Protein AF-A0A939F0F2-F1 (afdb_monomer_lite)

Sequence (79 aa):
MENHVTGHCVLGELRHALSAVLFGNPLLLPQEQLLANHRIHECEDAGQLTRWLTNIPTALAGRQLASSPITILQVGHVV

Structure (mmCIF, N/CA/C/O backbone):
data_AF-A0A939F0F2-F1
#
_entry.id   AF-A0A939F0F2-F1
#
loop_
_atom_site.group_PDB
_atom_site.id
_atom_site.type_symbol
_atom_site.label_atom_id
_atom_si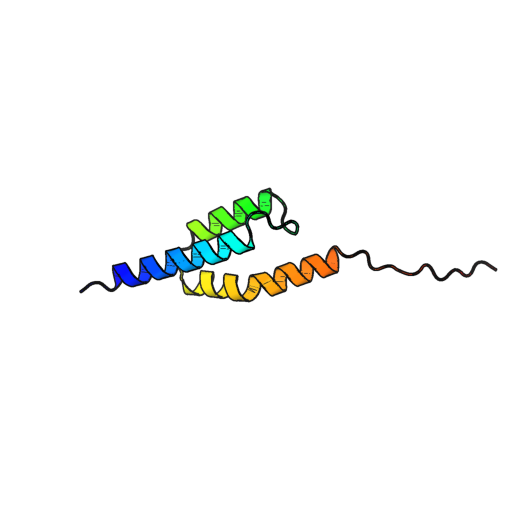te.label_alt_id
_atom_site.label_comp_id
_atom_site.label_asym_id
_atom_site.label_entity_id
_atom_site.label_seq_id
_atom_site.pdbx_PDB_ins_code
_atom_site.Cartn_x
_atom_site.Cartn_y
_atom_site.Cartn_z
_atom_site.occupancy
_atom_site.B_iso_or_equiv
_atom_site.auth_seq_id
_atom_site.auth_comp_id
_atom_site.auth_asym_id
_atom_site.auth_atom_id
_atom_site.pdbx_PDB_model_num
ATOM 1 N N . MET A 1 1 ? 17.734 -1.625 -27.312 1.00 40.28 1 MET A N 1
ATOM 2 C CA . MET A 1 1 ? 16.383 -2.198 -27.441 1.00 40.28 1 MET A CA 1
ATOM 3 C C . MET A 1 1 ? 15.809 -2.289 -26.031 1.00 40.28 1 MET A C 1
ATOM 5 O O . MET A 1 1 ? 16.317 -3.055 -25.233 1.00 40.28 1 MET A O 1
ATOM 9 N N . GLU A 1 2 ? 14.891 -1.374 -25.708 1.00 46.25 2 GLU A N 1
ATOM 10 C CA . GLU A 1 2 ? 13.757 -1.577 -24.786 1.00 46.25 2 GLU A CA 1
ATOM 11 C C . GLU A 1 2 ? 14.013 -1.976 -23.314 1.00 46.25 2 GLU A C 1
ATOM 13 O O . GLU A 1 2 ? 13.474 -2.962 -22.831 1.00 46.25 2 GLU A O 1
ATOM 18 N N . ASN A 1 3 ? 14.693 -1.128 -22.531 1.00 51.66 3 ASN A N 1
ATOM 19 C CA . ASN A 1 3 ? 14.595 -1.193 -21.056 1.00 51.66 3 ASN A CA 1
ATOM 20 C C . ASN A 1 3 ? 13.302 -0.544 -20.507 1.00 51.66 3 ASN A C 1
ATOM 22 O O . ASN A 1 3 ? 12.999 -0.652 -19.321 1.00 51.66 3 ASN A O 1
ATOM 26 N N . HIS A 1 4 ? 12.537 0.146 -21.361 1.00 51.97 4 HIS A N 1
ATOM 27 C CA . HIS A 1 4 ? 11.328 0.872 -20.961 1.00 51.97 4 HIS A CA 1
ATOM 28 C C . HIS A 1 4 ? 10.142 -0.052 -20.649 1.00 51.97 4 HIS A C 1
ATOM 30 O O . HIS A 1 4 ? 9.353 0.256 -19.759 1.00 51.97 4 HIS A O 1
ATOM 36 N N . VAL A 1 5 ? 10.025 -1.197 -21.331 1.00 55.16 5 VAL A N 1
ATOM 37 C CA . VAL A 1 5 ? 8.891 -2.122 -21.147 1.00 55.16 5 VAL A CA 1
ATOM 38 C C . VAL A 1 5 ? 9.005 -2.866 -19.812 1.00 55.16 5 VAL A C 1
ATOM 40 O O . VAL A 1 5 ? 8.022 -2.991 -19.082 1.00 55.16 5 VAL A O 1
ATOM 43 N N . THR A 1 6 ? 10.218 -3.278 -19.434 1.00 59.56 6 THR A N 1
ATOM 44 C CA . THR A 1 6 ? 10.476 -4.013 -18.187 1.00 59.56 6 THR A CA 1
ATOM 45 C C . THR A 1 6 ? 10.282 -3.138 -16.947 1.00 59.56 6 THR A C 1
ATOM 47 O O . THR A 1 6 ? 9.697 -3.587 -15.967 1.00 59.56 6 THR A O 1
ATOM 50 N N . GLY A 1 7 ? 10.708 -1.869 -16.991 1.00 61.56 7 GLY A N 1
ATOM 51 C CA . GLY A 1 7 ? 10.531 -0.933 -15.872 1.00 61.56 7 GLY A CA 1
ATOM 52 C C . GLY A 1 7 ? 9.063 -0.591 -15.594 1.00 61.56 7 GLY A C 1
ATOM 53 O O . GLY A 1 7 ? 8.642 -0.566 -14.439 1.00 61.56 7 GLY A O 1
ATOM 54 N N . HIS A 1 8 ? 8.259 -0.397 -16.645 1.00 62.47 8 HIS A N 1
ATOM 55 C CA . HIS A 1 8 ? 6.817 -0.168 -16.508 1.00 62.47 8 HIS A CA 1
ATOM 56 C C . HIS A 1 8 ? 6.070 -1.391 -15.963 1.00 62.47 8 HIS A C 1
ATOM 58 O O . HIS A 1 8 ? 5.162 -1.228 -15.148 1.00 62.47 8 HIS A O 1
ATOM 64 N N . CYS A 1 9 ? 6.471 -2.601 -16.367 1.00 75.00 9 CYS A N 1
ATOM 65 C CA . CYS A 1 9 ? 5.908 -3.843 -15.836 1.00 75.00 9 CYS A CA 1
ATOM 66 C C . CYS A 1 9 ? 6.119 -3.942 -14.316 1.00 75.00 9 CYS A C 1
ATOM 68 O O . CYS A 1 9 ? 5.157 -4.102 -13.568 1.00 75.00 9 CYS A O 1
ATOM 70 N N . VAL A 1 10 ? 7.355 -3.721 -13.854 1.00 86.12 10 VAL A N 1
ATOM 71 C CA . VAL A 1 10 ? 7.713 -3.795 -12.427 1.00 86.12 10 VAL A CA 1
ATOM 72 C C . VAL A 1 10 ? 6.985 -2.733 -11.596 1.00 86.12 10 VAL A C 1
ATOM 74 O O . VAL A 1 10 ? 6.504 -3.023 -10.501 1.00 86.12 10 VAL A O 1
ATOM 77 N N . LEU A 1 11 ? 6.848 -1.503 -12.106 1.00 91.94 11 LEU A N 1
ATOM 78 C CA . LEU A 1 11 ? 6.075 -0.458 -11.425 1.00 91.94 11 LEU A CA 1
ATOM 79 C C . LEU A 1 11 ? 4.597 -0.837 -11.287 1.00 91.94 11 LEU A C 1
ATOM 81 O O . LEU A 1 11 ? 4.012 -0.632 -10.226 1.00 91.94 11 LEU A O 1
ATOM 85 N N . GLY A 1 12 ? 3.994 -1.401 -12.336 1.00 92.81 12 GLY A N 1
ATOM 86 C CA . GLY A 1 12 ? 2.608 -1.868 -12.300 1.00 92.81 12 GLY A CA 1
ATOM 87 C C . GLY A 1 12 ? 2.376 -2.925 -11.219 1.00 92.81 12 GLY A C 1
ATOM 88 O O . GLY A 1 12 ? 1.433 -2.804 -10.435 1.00 92.81 12 GLY A O 1
ATOM 89 N N . GLU A 1 13 ? 3.269 -3.911 -11.124 1.00 94.12 13 GLU A N 1
ATOM 90 C CA . GLU A 1 13 ? 3.197 -4.977 -10.119 1.00 94.12 13 GLU A CA 1
ATOM 91 C C . GLU A 1 13 ? 3.358 -4.443 -8.691 1.00 94.12 13 GLU A C 1
ATOM 93 O O . GLU A 1 13 ? 2.561 -4.776 -7.811 1.00 94.12 13 GLU A O 1
ATOM 98 N N . LEU A 1 14 ? 4.330 -3.556 -8.457 1.00 95.25 14 LEU A N 1
ATOM 99 C CA . LEU A 1 14 ? 4.550 -2.946 -7.142 1.00 95.25 14 LEU A CA 1
ATOM 100 C C . LEU A 1 14 ? 3.356 -2.095 -6.695 1.00 95.25 14 LEU A C 1
ATOM 102 O O . LEU A 1 14 ? 2.942 -2.167 -5.535 1.00 95.25 14 LEU A O 1
ATOM 106 N N . ARG A 1 15 ? 2.769 -1.318 -7.614 1.00 95.62 15 ARG A N 1
ATOM 107 C CA . ARG A 1 15 ? 1.559 -0.531 -7.341 1.00 95.62 15 ARG A CA 1
ATOM 108 C C . ARG A 1 15 ? 0.380 -1.434 -6.998 1.00 95.62 15 ARG A C 1
ATOM 110 O O . ARG A 1 15 ? -0.313 -1.180 -6.016 1.00 95.62 15 ARG A O 1
ATOM 117 N N . HIS A 1 16 ? 0.178 -2.504 -7.766 1.00 94.81 16 HIS A N 1
ATOM 118 C CA . HIS A 1 16 ? -0.881 -3.473 -7.502 1.00 94.81 16 HIS A CA 1
ATOM 119 C C . HIS A 1 16 ? -0.720 -4.131 -6.125 1.00 94.81 16 HIS A C 1
ATOM 121 O O . HIS A 1 16 ? -1.672 -4.154 -5.346 1.00 94.81 16 HIS A O 1
ATOM 127 N N . ALA A 1 17 ? 0.488 -4.601 -5.799 1.00 94.56 17 ALA A N 1
ATOM 128 C CA . ALA A 1 17 ? 0.782 -5.237 -4.519 1.00 94.56 17 ALA A CA 1
ATOM 129 C C . ALA A 1 17 ? 0.512 -4.297 -3.332 1.00 94.56 17 ALA A C 1
ATOM 131 O O . ALA A 1 17 ? -0.127 -4.695 -2.361 1.00 94.56 17 ALA A O 1
ATOM 132 N N . LEU A 1 18 ? 0.937 -3.033 -3.422 1.00 94.44 18 LEU A N 1
ATOM 133 C CA . LEU A 1 18 ? 0.666 -2.033 -2.387 1.00 94.44 18 LEU A CA 1
ATOM 134 C C . LEU A 1 18 ? -0.829 -1.743 -2.231 1.00 94.44 18 LEU A C 1
ATOM 136 O O . LEU A 1 18 ? -1.343 -1.740 -1.111 1.00 94.44 18 LEU A O 1
ATOM 140 N N . SER A 1 19 ? -1.536 -1.535 -3.342 1.00 93.62 19 SER A N 1
ATOM 141 C CA . SER A 1 19 ? -2.978 -1.288 -3.323 1.00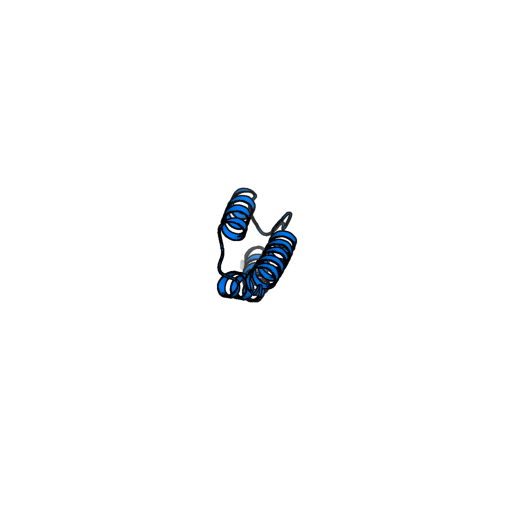 93.62 19 SER A CA 1
ATOM 142 C C . SER A 1 19 ? -3.749 -2.461 -2.715 1.00 93.62 19 SER A C 1
ATOM 144 O O . SER A 1 19 ? -4.666 -2.228 -1.932 1.00 93.62 19 SER A O 1
ATOM 146 N N . ALA A 1 20 ? -3.348 -3.706 -2.988 1.00 92.88 20 ALA A N 1
ATOM 147 C CA . ALA A 1 20 ? -3.978 -4.898 -2.417 1.00 92.88 20 ALA A CA 1
ATOM 148 C C . ALA A 1 20 ? -3.850 -4.984 -0.884 1.00 92.88 20 ALA A C 1
ATOM 150 O O . ALA A 1 20 ? -4.741 -5.513 -0.226 1.00 92.88 20 ALA A O 1
ATOM 151 N N . VAL A 1 21 ? -2.769 -4.453 -0.302 1.00 90.94 21 VAL A N 1
ATOM 152 C CA . VAL A 1 21 ? -2.562 -4.461 1.159 1.00 90.94 21 VAL A CA 1
ATOM 153 C C . VAL A 1 21 ? -3.334 -3.339 1.863 1.00 90.94 21 VAL A C 1
ATOM 155 O O . VAL 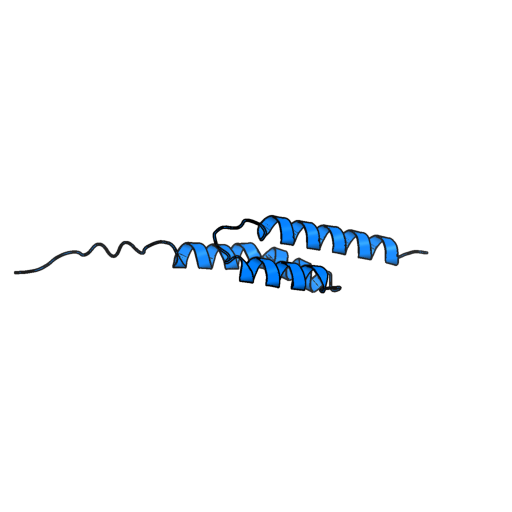A 1 21 ? -3.739 -3.478 3.022 1.00 90.94 21 VAL A O 1
ATOM 158 N N . LEU A 1 22 ? -3.514 -2.207 1.183 1.00 91.06 22 LEU A N 1
ATOM 159 C CA . LEU A 1 22 ? -4.093 -0.996 1.764 1.00 91.06 22 LEU A CA 1
ATOM 160 C C . LEU A 1 22 ? -5.603 -0.893 1.561 1.00 91.06 22 LEU A C 1
ATOM 162 O O . LEU A 1 22 ? -6.309 -0.401 2.442 1.00 91.06 22 LEU A O 1
ATOM 166 N N . PHE A 1 23 ? -6.101 -1.319 0.403 1.00 88.38 23 PHE A N 1
ATOM 167 C CA . PHE A 1 23 ? -7.499 -1.139 0.047 1.00 88.38 23 PHE A CA 1
ATOM 168 C C . PHE A 1 23 ? -8.394 -2.086 0.845 1.00 88.38 23 PHE A C 1
ATOM 170 O O . PHE A 1 23 ? -8.181 -3.295 0.871 1.00 88.38 23 PHE A O 1
ATOM 177 N N . GLY A 1 24 ? -9.400 -1.526 1.518 1.00 86.06 24 GLY A N 1
ATOM 178 C CA . GLY A 1 24 ? -10.283 -2.289 2.400 1.00 86.06 24 GLY A CA 1
ATOM 179 C C . GLY A 1 24 ? -9.638 -2.689 3.729 1.00 86.06 24 GLY A C 1
ATOM 180 O O . GLY A 1 24 ? -10.253 -3.426 4.499 1.00 86.06 24 GLY A O 1
ATOM 181 N N . ASN A 1 25 ? -8.430 -2.203 4.032 1.00 89.44 25 ASN A N 1
ATOM 182 C CA . ASN A 1 25 ? -7.774 -2.497 5.297 1.00 89.44 25 ASN A CA 1
ATOM 183 C C . ASN A 1 25 ? -8.477 -1.748 6.449 1.00 89.44 25 ASN A C 1
ATOM 185 O O . ASN A 1 25 ? -8.493 -0.514 6.446 1.00 89.44 25 ASN A O 1
ATOM 189 N N . PRO A 1 26 ? -9.025 -2.451 7.459 1.00 90.31 26 PRO A N 1
ATOM 190 C CA . PRO A 1 26 ? -9.787 -1.823 8.542 1.00 90.31 26 PRO A CA 1
ATOM 191 C C . PRO A 1 26 ? -8.929 -0.955 9.477 1.00 90.31 26 PRO A C 1
ATOM 193 O O . PRO A 1 26 ? -9.469 -0.204 10.281 1.00 90.31 26 PRO A O 1
ATOM 196 N N . LEU A 1 27 ? -7.600 -1.044 9.382 1.00 90.38 27 LEU A N 1
ATOM 197 C CA . LEU A 1 27 ? -6.652 -0.264 10.187 1.00 90.38 27 LEU A CA 1
ATOM 198 C C . LEU A 1 27 ? -6.374 1.130 9.609 1.00 90.38 27 LEU A C 1
ATOM 200 O O . LEU A 1 27 ? -5.608 1.907 10.190 1.00 90.38 27 LEU A O 1
ATOM 204 N N . LEU A 1 28 ? -6.944 1.421 8.440 1.00 90.19 28 LEU A N 1
ATOM 205 C CA . LEU A 1 28 ? -6.775 2.673 7.723 1.00 90.19 28 LEU A CA 1
ATOM 206 C C . LEU A 1 28 ? -8.121 3.358 7.559 1.00 90.19 28 LEU A C 1
ATOM 208 O O . LEU A 1 28 ? -9.093 2.755 7.098 1.00 90.19 28 LEU A O 1
ATOM 212 N N . LEU A 1 29 ? -8.154 4.652 7.855 1.00 91.75 29 LEU A N 1
ATOM 213 C CA . LEU A 1 29 ? -9.322 5.471 7.577 1.00 91.75 29 LEU A CA 1
ATOM 214 C C . LEU A 1 29 ? -9.543 5.582 6.058 1.00 91.75 29 LEU A C 1
ATOM 216 O O . LEU A 1 29 ? -8.573 5.576 5.294 1.00 91.75 29 LEU A O 1
ATOM 220 N N . PRO A 1 30 ? -10.790 5.774 5.592 1.00 91.38 30 PRO A N 1
ATOM 221 C CA . PRO A 1 30 ? -11.078 5.923 4.164 1.00 91.38 30 PRO A CA 1
ATOM 222 C C . PRO A 1 30 ? -10.236 7.012 3.481 1.00 91.38 30 PRO A C 1
ATOM 224 O O . PRO A 1 30 ? -9.750 6.825 2.368 1.00 91.38 30 PRO A O 1
ATOM 227 N N . GLN A 1 31 ? -9.995 8.133 4.170 1.00 93.81 31 GLN A N 1
ATOM 228 C CA . GLN A 1 31 ? -9.149 9.212 3.658 1.00 93.81 31 GLN A CA 1
ATOM 229 C C . GLN A 1 31 ? -7.676 8.794 3.527 1.00 93.81 31 GLN A C 1
ATOM 231 O O . GLN A 1 31 ? -7.022 9.157 2.551 1.00 93.81 31 GLN A O 1
ATOM 236 N N . GLU A 1 32 ? -7.153 8.010 4.473 1.00 92.31 32 GLU A N 1
ATOM 237 C CA . GLU A 1 32 ? -5.784 7.486 4.408 1.00 92.31 32 GLU A CA 1
ATOM 238 C C . GLU A 1 32 ? -5.624 6.514 3.236 1.00 92.31 32 GLU A C 1
ATOM 240 O O . GLU A 1 32 ? -4.620 6.574 2.529 1.00 92.31 32 GLU A O 1
ATOM 245 N N . GLN A 1 33 ? -6.632 5.674 2.982 1.00 93.38 33 GLN A N 1
ATOM 246 C CA . GLN A 1 33 ? -6.636 4.756 1.840 1.00 93.38 33 GLN A CA 1
ATOM 247 C C . GLN A 1 33 ? -6.628 5.513 0.503 1.00 93.38 33 GLN A C 1
ATOM 249 O O . GLN A 1 33 ? -5.862 5.160 -0.392 1.00 93.38 33 GLN A O 1
ATOM 254 N N . LEU A 1 34 ? -7.420 6.585 0.372 1.00 93.19 34 LEU A N 1
ATOM 255 C CA . LEU A 1 34 ? -7.435 7.426 -0.832 1.00 93.19 34 LEU A CA 1
ATOM 256 C C . LEU A 1 34 ? -6.098 8.140 -1.059 1.00 93.19 34 LEU A C 1
ATOM 258 O O . LEU A 1 34 ? -5.578 8.134 -2.174 1.00 93.19 34 LEU A O 1
ATOM 262 N N . LEU A 1 35 ? -5.518 8.723 -0.005 1.00 94.62 35 LEU A N 1
ATOM 263 C CA . LEU A 1 35 ? -4.216 9.388 -0.086 1.00 94.62 35 LEU A CA 1
ATOM 264 C C . LEU A 1 35 ? -3.099 8.407 -0.442 1.00 94.62 35 LEU A C 1
ATOM 266 O O . LEU A 1 35 ? -2.226 8.734 -1.244 1.00 94.62 35 LEU A O 1
ATOM 270 N N . ALA A 1 36 ? -3.119 7.209 0.139 1.00 93.44 36 ALA A N 1
ATOM 271 C CA . ALA A 1 36 ? -2.132 6.189 -0.172 1.00 93.44 36 ALA A CA 1
ATOM 272 C C . ALA A 1 36 ? -2.272 5.700 -1.620 1.00 93.44 36 ALA A C 1
ATOM 274 O O . ALA A 1 36 ? -1.268 5.609 -2.319 1.00 93.44 36 ALA A O 1
ATOM 275 N N . ASN A 1 37 ? -3.502 5.482 -2.097 1.00 92.88 37 ASN A N 1
ATOM 276 C CA . ASN A 1 37 ? -3.778 5.133 -3.490 1.00 92.88 37 ASN A CA 1
ATOM 277 C C . ASN A 1 37 ? -3.226 6.203 -4.450 1.00 92.88 37 ASN A C 1
ATOM 279 O O . ASN A 1 37 ? -2.416 5.891 -5.321 1.00 92.88 37 ASN A O 1
ATOM 283 N N . HIS A 1 38 ? -3.559 7.477 -4.224 1.00 94.62 38 HIS A N 1
ATOM 284 C CA . HIS A 1 38 ? -3.035 8.585 -5.026 1.00 94.62 38 HIS A CA 1
ATOM 285 C C . HIS A 1 38 ? -1.498 8.577 -5.084 1.00 94.62 38 HIS A C 1
ATOM 287 O O . HIS A 1 38 ? -0.923 8.542 -6.170 1.00 94.62 38 HIS A O 1
ATOM 293 N N . ARG A 1 39 ? -0.832 8.476 -3.927 1.00 94.19 39 ARG A N 1
ATOM 294 C CA . ARG A 1 39 ? 0.636 8.444 -3.835 1.00 94.19 39 ARG A CA 1
ATOM 295 C C . ARG A 1 39 ? 1.275 7.249 -4.544 1.00 94.19 39 ARG A C 1
ATOM 297 O O . ARG A 1 39 ? 2.346 7.392 -5.121 1.00 94.19 39 ARG A O 1
ATOM 304 N N . ILE A 1 40 ? 0.652 6.072 -4.497 1.00 94.50 40 ILE A N 1
ATOM 305 C CA . ILE A 1 40 ? 1.140 4.866 -5.186 1.00 94.50 40 ILE A CA 1
ATOM 306 C C . ILE A 1 40 ? 1.123 5.070 -6.701 1.00 94.50 40 ILE A C 1
ATOM 308 O O . ILE A 1 40 ? 2.081 4.709 -7.388 1.00 94.50 40 ILE A O 1
ATOM 312 N N . HIS A 1 41 ? 0.045 5.659 -7.215 1.00 93.31 41 HIS A N 1
ATOM 313 C CA . HIS A 1 41 ? -0.125 5.876 -8.646 1.00 93.31 41 HIS A CA 1
ATOM 314 C C . HIS A 1 41 ? 0.716 7.039 -9.185 1.00 93.31 41 HIS A C 1
ATOM 316 O O . HIS A 1 41 ? 1.163 6.961 -10.327 1.00 93.31 41 HIS A O 1
ATOM 322 N N . GLU A 1 42 ? 0.994 8.060 -8.373 1.00 94.75 42 GLU A N 1
ATOM 323 C CA . GLU A 1 42 ? 1.920 9.144 -8.729 1.00 94.75 42 GLU A CA 1
ATOM 324 C C . GLU A 1 42 ? 3.400 8.752 -8.616 1.00 94.75 42 GLU A C 1
ATOM 326 O O . GLU A 1 42 ? 4.251 9.361 -9.258 1.00 94.75 42 GLU A O 1
ATOM 331 N N . CYS A 1 43 ? 3.744 7.747 -7.806 1.00 93.00 43 CYS A N 1
ATOM 332 C CA . CYS A 1 43 ? 5.136 7.362 -7.601 1.00 93.00 43 CYS A CA 1
ATOM 333 C C . CYS A 1 43 ? 5.691 6.596 -8.812 1.00 93.00 43 CYS A C 1
ATOM 335 O O . CYS A 1 43 ? 5.230 5.500 -9.143 1.00 93.00 43 CYS A O 1
ATOM 337 N N . GLU A 1 44 ? 6.713 7.160 -9.455 1.00 93.38 44 GLU A N 1
ATOM 338 C CA . GLU A 1 44 ? 7.427 6.565 -10.598 1.00 93.38 44 GLU A CA 1
ATOM 339 C C . GLU A 1 44 ? 8.717 5.828 -10.191 1.00 93.38 44 GLU A C 1
ATOM 341 O O . GLU A 1 44 ? 9.382 5.224 -11.030 1.00 93.38 44 GLU A O 1
ATOM 346 N N . ASP A 1 45 ? 9.073 5.845 -8.903 1.00 92.94 45 ASP A N 1
ATOM 347 C CA . ASP A 1 45 ? 10.293 5.222 -8.392 1.00 92.94 45 ASP A CA 1
ATOM 348 C C . ASP A 1 45 ? 10.020 3.835 -7.792 1.00 92.94 45 ASP A C 1
ATOM 350 O O . ASP A 1 45 ? 9.444 3.687 -6.709 1.00 92.94 45 ASP A O 1
ATOM 354 N N . ALA A 1 46 ? 10.493 2.795 -8.480 1.00 92.19 46 ALA A N 1
ATOM 355 C CA . ALA A 1 46 ? 10.329 1.408 -8.047 1.00 92.19 46 ALA A CA 1
ATOM 356 C C . ALA A 1 46 ? 11.020 1.129 -6.699 1.00 92.19 46 ALA A C 1
ATOM 358 O O . ALA A 1 46 ? 10.542 0.303 -5.917 1.00 92.19 46 ALA A O 1
ATOM 359 N N . GLY A 1 47 ? 12.116 1.835 -6.391 1.00 93.31 47 GLY A N 1
ATOM 360 C CA . GLY A 1 47 ? 12.821 1.714 -5.115 1.00 93.31 47 GLY A CA 1
ATOM 361 C C . GLY A 1 47 ? 11.966 2.170 -3.932 1.00 93.31 47 GLY A C 1
ATOM 362 O O . GLY A 1 47 ? 11.873 1.467 -2.923 1.00 93.31 47 GLY A O 1
ATOM 363 N N . GLN A 1 48 ? 11.296 3.315 -4.060 1.00 94.44 48 GLN A N 1
ATOM 364 C CA . GLN A 1 48 ? 10.355 3.832 -3.069 1.00 94.44 48 GLN A CA 1
ATOM 365 C C . GLN A 1 48 ? 9.143 2.921 -2.897 1.00 94.44 48 GLN A C 1
ATOM 367 O O . GLN A 1 48 ? 8.820 2.583 -1.758 1.00 94.44 48 GLN A O 1
ATOM 372 N N . LEU A 1 49 ? 8.526 2.453 -3.988 1.00 94.81 49 LEU A N 1
ATOM 373 C CA . LEU A 1 49 ? 7.408 1.506 -3.899 1.00 94.81 49 LEU A CA 1
ATOM 374 C C . LEU A 1 49 ? 7.826 0.196 -3.211 1.00 94.81 49 LEU A C 1
ATOM 376 O O . LEU A 1 49 ? 7.120 -0.295 -2.332 1.00 94.81 49 LEU A O 1
ATOM 380 N N . THR A 1 50 ? 9.012 -0.330 -3.529 1.00 95.25 50 THR A N 1
ATOM 381 C CA . THR A 1 50 ? 9.562 -1.523 -2.862 1.00 95.25 50 THR A CA 1
ATOM 382 C C . THR A 1 50 ? 9.758 -1.280 -1.367 1.00 95.25 50 THR A C 1
ATOM 384 O O . THR A 1 50 ? 9.349 -2.096 -0.544 1.00 95.25 50 THR A O 1
ATOM 387 N N . ARG A 1 51 ? 10.336 -0.134 -0.982 1.00 95.12 51 ARG A N 1
ATOM 388 C CA . ARG A 1 51 ? 10.492 0.223 0.436 1.00 95.12 51 ARG A CA 1
ATOM 389 C C . ARG A 1 51 ? 9.147 0.342 1.137 1.00 95.12 51 ARG A C 1
ATOM 391 O O . ARG A 1 51 ? 9.033 -0.112 2.272 1.00 95.12 51 ARG A O 1
ATOM 398 N N . TRP A 1 52 ? 8.138 0.938 0.510 1.00 94.75 52 TRP A N 1
ATOM 399 C CA . TRP A 1 52 ? 6.798 0.987 1.093 1.00 94.75 52 TRP A CA 1
ATOM 400 C C . TRP A 1 52 ? 6.234 -0.410 1.303 1.00 94.75 52 TRP A C 1
ATOM 402 O O . TRP A 1 52 ? 5.767 -0.692 2.404 1.00 94.75 52 TRP A O 1
ATOM 412 N N . LEU A 1 53 ? 6.357 -1.297 0.313 1.00 94.19 53 LEU A N 1
ATOM 413 C CA . LEU A 1 53 ? 5.846 -2.663 0.400 1.00 94.19 53 LEU 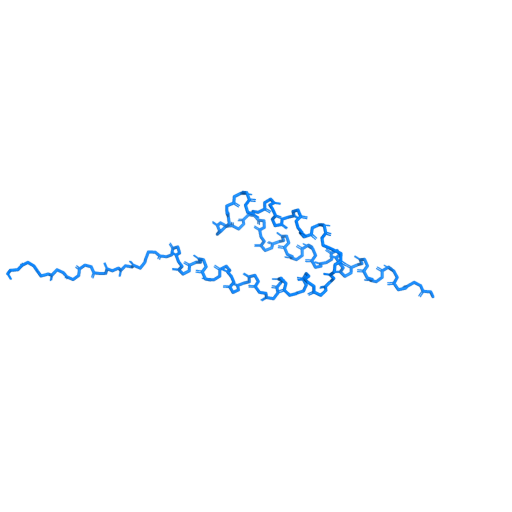A CA 1
ATOM 414 C C . LEU A 1 53 ? 6.485 -3.430 1.569 1.00 94.19 53 LEU A C 1
ATOM 416 O O . LEU A 1 53 ? 5.783 -4.098 2.321 1.00 94.19 53 LEU A O 1
ATOM 420 N N . THR A 1 54 ? 7.791 -3.259 1.785 1.00 94.38 54 THR A N 1
ATOM 421 C CA . THR A 1 54 ? 8.514 -3.889 2.901 1.00 94.38 54 THR A CA 1
ATOM 422 C C . THR A 1 54 ? 8.125 -3.321 4.272 1.00 94.38 54 THR A C 1
ATOM 424 O O . THR A 1 54 ? 8.133 -4.050 5.260 1.00 94.38 54 THR A O 1
ATOM 427 N N . ASN A 1 55 ? 7.792 -2.030 4.367 1.00 93.62 55 ASN A N 1
ATOM 428 C CA . ASN A 1 55 ? 7.549 -1.362 5.654 1.00 93.62 55 ASN A CA 1
ATOM 429 C C . ASN A 1 55 ? 6.071 -1.338 6.084 1.00 93.62 55 ASN A C 1
ATOM 431 O O . ASN A 1 55 ? 5.783 -1.209 7.277 1.00 93.62 55 ASN A O 1
ATOM 435 N N . ILE A 1 56 ? 5.132 -1.465 5.142 1.00 90.94 56 ILE A N 1
ATOM 436 C CA . ILE A 1 56 ? 3.689 -1.408 5.413 1.00 90.94 56 ILE A CA 1
ATOM 437 C C . ILE A 1 56 ? 3.206 -2.437 6.445 1.00 90.94 56 ILE A C 1
ATOM 439 O O . ILE A 1 56 ? 2.429 -2.042 7.316 1.00 90.94 56 ILE A O 1
ATOM 443 N N . PRO A 1 57 ? 3.674 -3.704 6.450 1.00 88.69 57 PRO A N 1
ATOM 444 C CA . PRO A 1 57 ? 3.214 -4.683 7.432 1.00 88.69 57 PRO A CA 1
ATOM 445 C C . PRO A 1 57 ? 3.581 -4.271 8.860 1.00 88.69 57 PRO A C 1
ATOM 447 O O . PRO A 1 57 ? 2.749 -4.344 9.759 1.00 88.69 57 PRO A O 1
ATOM 450 N N . THR A 1 58 ? 4.797 -3.757 9.061 1.00 89.94 58 THR A N 1
ATOM 451 C CA . THR A 1 58 ? 5.266 -3.270 10.366 1.00 89.94 58 THR A CA 1
ATOM 452 C C . THR A 1 58 ? 4.474 -2.047 10.828 1.00 89.94 58 THR A C 1
ATOM 454 O O . THR A 1 58 ? 4.081 -1.966 11.991 1.00 89.94 58 THR A O 1
ATOM 457 N N . ALA A 1 59 ? 4.185 -1.110 9.919 1.00 88.00 59 ALA A N 1
ATOM 458 C CA . ALA A 1 59 ? 3.369 0.062 10.229 1.00 88.00 59 ALA A CA 1
ATOM 459 C C . ALA A 1 59 ? 1.928 -0.321 10.620 1.00 88.00 59 ALA A C 1
ATOM 461 O O . ALA A 1 59 ? 1.378 0.229 11.577 1.00 88.00 59 ALA A O 1
ATOM 462 N N . LEU A 1 60 ? 1.330 -1.290 9.920 1.00 88.69 60 LEU A N 1
ATOM 463 C CA . LEU A 1 60 ? -0.005 -1.806 10.230 1.00 88.69 60 LEU A CA 1
ATOM 464 C C . LEU A 1 60 ? -0.024 -2.588 11.550 1.00 88.69 60 LEU A C 1
ATOM 466 O O . LEU A 1 60 ? -0.918 -2.365 12.364 1.00 88.69 60 LEU A O 1
ATOM 470 N N . ALA A 1 61 ? 0.989 -3.416 11.816 1.00 87.75 61 ALA A N 1
ATOM 471 C CA . ALA A 1 61 ? 1.129 -4.128 13.085 1.00 87.75 61 ALA A CA 1
ATOM 472 C C . ALA A 1 61 ? 1.215 -3.159 14.278 1.00 87.75 61 ALA A C 1
ATOM 474 O O . ALA A 1 61 ? 0.559 -3.367 15.300 1.00 87.75 61 ALA A O 1
ATOM 475 N N . GLY A 1 62 ? 1.947 -2.048 14.131 1.00 86.12 62 GLY A N 1
ATOM 476 C CA . GLY A 1 62 ? 1.992 -0.986 15.140 1.00 86.12 62 GLY A CA 1
ATOM 477 C C . GLY A 1 62 ? 0.615 -0.368 15.421 1.00 86.12 62 GLY A C 1
ATOM 478 O O . GLY A 1 62 ? 0.264 -0.130 16.577 1.00 86.12 62 GLY A O 1
ATOM 479 N N . ARG A 1 63 ? -0.210 -0.175 14.383 1.00 85.44 63 ARG A N 1
ATOM 480 C CA . ARG A 1 63 ? -1.594 0.312 14.530 1.00 85.44 63 ARG A CA 1
ATOM 481 C C . ARG A 1 63 ? -2.519 -0.715 15.178 1.00 85.44 63 ARG A C 1
ATOM 483 O O . ARG A 1 63 ? -3.358 -0.331 15.988 1.00 85.44 63 ARG A O 1
ATOM 490 N N . GLN A 1 64 ? -2.363 -2.004 14.874 1.00 83.94 64 GLN A N 1
ATOM 491 C CA . GLN A 1 64 ? -3.125 -3.077 15.529 1.00 83.94 64 GLN A CA 1
ATOM 492 C C . GLN A 1 64 ? -2.856 -3.129 17.032 1.00 83.94 64 GLN A C 1
ATOM 494 O O . GLN A 1 64 ? -3.793 -3.258 17.818 1.00 83.94 64 GLN A O 1
ATOM 499 N N . LEU A 1 65 ? -1.593 -2.982 17.435 1.00 77.75 65 LEU A N 1
ATOM 500 C CA . LEU A 1 65 ? -1.208 -2.943 18.846 1.00 77.75 65 LEU A CA 1
ATOM 501 C C . LEU A 1 65 ? -1.774 -1.707 19.554 1.00 77.75 65 LEU A C 1
ATOM 503 O O . LEU A 1 65 ? -2.283 -1.830 20.661 1.00 77.75 65 LEU A O 1
ATOM 507 N N . ALA A 1 66 ? -1.753 -0.542 18.901 1.00 72.56 66 ALA A N 1
ATOM 508 C CA . ALA A 1 66 ? -2.333 0.686 19.450 1.00 72.56 66 ALA A CA 1
ATOM 509 C C . ALA A 1 66 ? -3.874 0.667 19.518 1.00 72.56 66 ALA A C 1
ATOM 511 O O . ALA A 1 66 ? -4.458 1.323 20.375 1.00 72.56 66 ALA A O 1
ATOM 512 N N . SER A 1 67 ? -4.530 -0.076 18.622 1.00 62.88 67 SER A N 1
ATOM 513 C CA . SER A 1 67 ? -5.996 -0.212 18.578 1.00 62.88 67 SER A CA 1
ATOM 514 C C . SER A 1 67 ? -6.517 -1.338 19.472 1.00 62.88 67 SER A C 1
ATOM 516 O O . SER A 1 67 ? -7.718 -1.419 19.728 1.00 62.88 67 SER A O 1
ATOM 518 N N . SER A 1 68 ? -5.634 -2.225 19.935 1.00 58.25 68 SER A N 1
ATOM 519 C CA . SER A 1 68 ? -5.996 -3.252 20.903 1.00 58.25 68 SER A CA 1
ATOM 520 C C . SER A 1 68 ? -6.198 -2.573 22.255 1.00 58.25 68 SER A C 1
ATOM 522 O O . SER A 1 68 ? -5.279 -1.895 22.721 1.00 58.25 68 SER A O 1
ATOM 524 N N . PRO A 1 69 ? -7.362 -2.725 22.911 1.00 53.91 69 PRO A N 1
ATOM 525 C CA . PRO A 1 69 ? -7.514 -2.230 24.262 1.00 53.91 69 PRO A CA 1
ATOM 526 C C . PRO A 1 69 ? -6.493 -2.979 25.110 1.00 53.91 69 PRO A C 1
ATOM 528 O O . PRO A 1 69 ? -6.621 -4.184 25.340 1.00 53.91 69 PRO A O 1
ATOM 531 N N . ILE A 1 70 ? -5.458 -2.272 25.564 1.00 55.78 70 ILE A N 1
ATOM 532 C CA . ILE A 1 70 ? -4.687 -2.717 26.714 1.00 55.78 70 ILE A CA 1
ATOM 533 C C . ILE A 1 70 ? -5.743 -2.892 27.799 1.00 55.78 70 ILE A C 1
ATOM 535 O O . ILE A 1 70 ? -6.283 -1.917 28.320 1.00 55.78 70 ILE A O 1
ATOM 539 N N . THR A 1 71 ? -6.106 -4.145 28.071 1.00 52.22 71 THR A N 1
ATOM 540 C CA . THR A 1 71 ? -6.896 -4.498 29.240 1.00 52.22 71 THR A CA 1
ATOM 541 C C . THR A 1 71 ? -5.982 -4.197 30.413 1.00 52.22 71 THR A C 1
ATOM 543 O O . THR A 1 71 ? -5.235 -5.055 30.876 1.00 52.22 71 THR A O 1
ATOM 546 N N . ILE A 1 72 ? -5.978 -2.938 30.853 1.00 55.78 72 ILE A N 1
ATOM 547 C CA . ILE A 1 72 ? -5.561 -2.601 32.200 1.00 55.78 72 ILE A CA 1
ATOM 548 C C . ILE A 1 72 ? -6.618 -3.279 33.057 1.00 55.78 72 ILE A C 1
ATOM 550 O O . ILE A 1 72 ? -7.714 -2.760 33.256 1.00 55.78 72 ILE A O 1
ATOM 554 N N . LEU A 1 73 ? -6.312 -4.512 33.466 1.00 49.72 73 LEU A N 1
ATOM 555 C CA . LEU A 1 73 ? -6.944 -5.154 34.601 1.00 49.72 73 LEU A CA 1
ATOM 556 C C . LEU A 1 73 ? -6.887 -4.123 35.722 1.00 49.72 73 LEU A C 1
ATOM 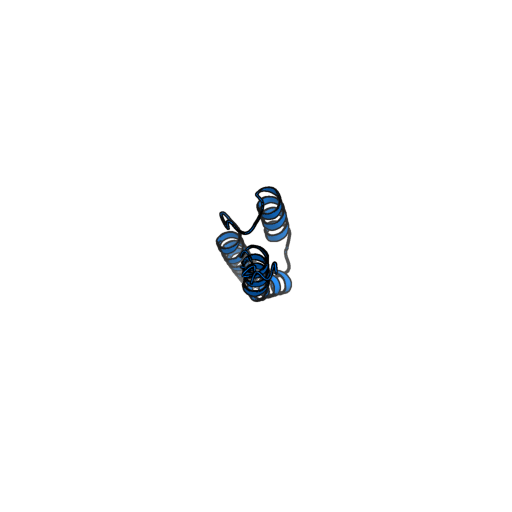558 O O . LEU A 1 73 ? -5.830 -3.858 36.292 1.00 49.72 73 LEU A O 1
ATOM 562 N N . GLN A 1 74 ? -8.029 -3.489 35.961 1.00 51.38 74 GLN A N 1
ATOM 563 C CA . GLN A 1 74 ? -8.288 -2.649 37.108 1.00 51.38 74 GLN A CA 1
ATOM 564 C C . GLN A 1 74 ? -8.216 -3.582 38.321 1.00 51.38 74 GLN A C 1
ATOM 566 O O . GLN A 1 74 ? -9.222 -4.126 38.770 1.00 51.38 74 GLN A O 1
ATOM 571 N N . VAL A 1 75 ? -6.995 -3.862 38.785 1.00 49.31 75 VAL A N 1
ATOM 572 C CA . VAL A 1 75 ? -6.765 -4.553 40.047 1.00 49.31 75 VAL A CA 1
ATOM 573 C C . VAL A 1 75 ? -7.175 -3.560 41.115 1.00 49.31 75 VAL A C 1
ATOM 575 O O . VAL A 1 75 ? -6.469 -2.598 41.413 1.00 49.31 75 VAL A O 1
ATOM 578 N N . GLY A 1 76 ? -8.397 -3.753 41.598 1.00 56.84 76 GLY A N 1
ATOM 579 C CA . GLY A 1 76 ? -8.956 -2.976 42.678 1.00 56.84 76 GLY A CA 1
ATOM 580 C C . GLY A 1 76 ? -8.093 -3.073 43.930 1.00 56.84 76 GLY A C 1
ATOM 581 O O . GLY A 1 76 ? -7.619 -4.145 44.303 1.00 56.84 76 GLY A O 1
ATOM 582 N N . HIS A 1 77 ? -7.974 -1.947 44.619 1.00 47.44 77 HIS A N 1
ATOM 583 C CA . HIS A 1 77 ? -7.942 -1.954 46.070 1.00 47.44 77 HIS A CA 1
ATOM 584 C C . HIS A 1 77 ? -8.608 -0.673 46.569 1.00 47.44 77 HIS A C 1
ATOM 586 O O . HIS A 1 77 ? -8.017 0.402 46.564 1.00 47.44 77 HIS A O 1
ATOM 592 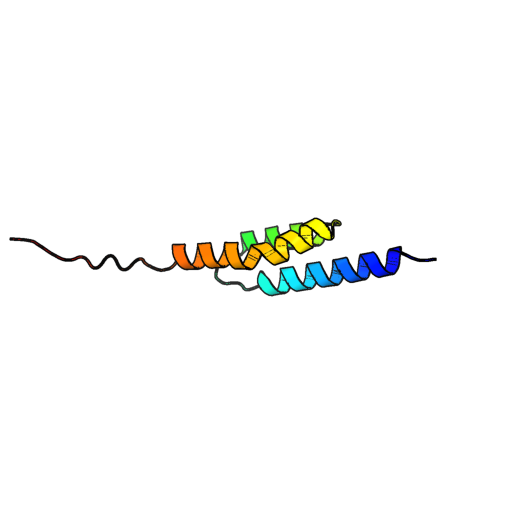N N . VAL A 1 78 ? -9.881 -0.804 46.934 1.00 47.38 78 VAL A N 1
ATOM 593 C CA . VAL A 1 78 ? -10.531 0.057 47.919 1.00 47.38 78 VAL A CA 1
ATOM 594 C C . VAL A 1 78 ? -10.652 -0.806 49.166 1.00 47.38 78 VAL A C 1
ATOM 596 O O . VAL A 1 78 ? -11.485 -1.707 49.159 1.00 47.38 78 VAL A O 1
ATOM 599 N N . VAL A 1 79 ? -9.800 -0.554 50.162 1.00 57.72 79 VAL A N 1
ATOM 600 C CA . VAL A 1 79 ? -10.068 -0.562 51.614 1.00 57.72 79 VAL A CA 1
ATOM 601 C C . VAL A 1 79 ? -9.013 0.333 52.253 1.00 57.72 79 VAL A C 1
ATOM 603 O O . VAL A 1 79 ? -7.820 0.142 51.928 1.00 57.72 79 VAL A O 1
#

Secondary structure (DSSP, 8-state):
--SHHHHHHHHHHHHHHHHHHHTT-TTS-HHHHHHHHHHHHH---HHHHHHHHHHHHHHHHHHHHHHS-----------

pLDDT: mean 81.2, std 17.29, range [40.28, 95.62]

Organism: NCBI:txid2816474

Radius of gyration: 19.09 Å; chains: 1; bounding box: 28×15×79 Å

Foldseek 3Di:
DDPPVVLVVLLVVLLVLQLVCLPPPPLDDPVRSVVSNVCSVPDSDSVVSVVCNVCVVVVSVVSVVVPPPPPPVPPDDDD